Protein AF-A0A948EYJ1-F1 (afdb_monomer_lite)

Structure (mmCIF, N/CA/C/O backbone):
data_AF-A0A948EYJ1-F1
#
_entry.id   AF-A0A948EYJ1-F1
#
loop_
_atom_site.group_PDB
_atom_site.id
_atom_site.type_symbol
_atom_site.label_atom_id
_atom_site.label_alt_id
_atom_site.label_comp_id
_atom_site.label_asym_id
_atom_site.label_entity_id
_atom_site.label_seq_id
_atom_site.pdbx_PDB_ins_code
_atom_site.Cartn_x
_atom_site.Cartn_y
_atom_site.Cartn_z
_atom_site.occupancy
_atom_site.B_iso_or_equiv
_atom_site.auth_seq_id
_atom_site.auth_comp_id
_atom_site.auth_asym_id
_atom_site.auth_atom_id
_atom_site.pdbx_PDB_model_num
ATOM 1 N N . MET A 1 1 ? -27.198 3.392 10.155 1.00 33.97 1 MET A N 1
ATOM 2 C CA . MET A 1 1 ? -25.805 2.951 10.387 1.00 33.97 1 MET A CA 1
ATOM 3 C C . MET A 1 1 ? -24.944 3.604 9.315 1.00 33.97 1 MET A C 1
ATOM 5 O O . MET A 1 1 ? -25.063 3.226 8.159 1.00 33.97 1 MET A O 1
ATOM 9 N N . VAL A 1 2 ? -24.213 4.675 9.637 1.00 32.28 2 VAL A N 1
ATOM 10 C CA . VAL A 1 2 ? -23.503 5.491 8.632 1.00 32.28 2 VAL A CA 1
ATOM 11 C C . VAL A 1 2 ? -22.028 5.094 8.617 1.00 32.28 2 VAL A C 1
ATOM 13 O O . VAL A 1 2 ? -21.280 5.491 9.505 1.00 32.28 2 VAL A O 1
ATOM 16 N N . SER A 1 3 ? -21.633 4.315 7.609 1.00 40.72 3 SER A N 1
ATOM 17 C CA . SER A 1 3 ? -20.266 3.834 7.349 1.00 40.72 3 SER A CA 1
ATOM 18 C C . SER A 1 3 ? -19.217 4.946 7.492 1.00 40.72 3 SER A C 1
ATOM 20 O O . SER A 1 3 ? -19.208 5.904 6.716 1.00 40.72 3 SER A O 1
ATOM 22 N N . SER A 1 4 ? -18.335 4.863 8.488 1.00 43.44 4 SER A N 1
ATOM 23 C CA . SER A 1 4 ? -17.170 5.744 8.664 1.00 43.44 4 SER A CA 1
ATOM 24 C C . SER A 1 4 ? -16.144 5.466 7.568 1.00 43.44 4 SER A C 1
ATOM 26 O O . SER A 1 4 ? -15.456 4.454 7.611 1.00 43.44 4 SER A O 1
ATOM 28 N N . ARG A 1 5 ? -16.060 6.331 6.553 1.00 53.16 5 ARG A N 1
ATOM 29 C CA . ARG A 1 5 ? -14.945 6.314 5.602 1.00 53.16 5 ARG A CA 1
ATOM 30 C C . ARG A 1 5 ? -13.853 7.235 6.135 1.00 53.16 5 ARG A C 1
ATOM 32 O O . ARG A 1 5 ? -14.051 8.445 6.141 1.00 53.16 5 ARG A O 1
ATOM 39 N N . ALA A 1 6 ? -12.771 6.642 6.624 1.00 56.78 6 ALA A N 1
ATOM 40 C CA . ALA A 1 6 ? -11.502 7.324 6.836 1.00 56.78 6 ALA A CA 1
ATOM 41 C C . ALA A 1 6 ? -10.731 7.369 5.508 1.00 56.78 6 ALA A C 1
ATOM 43 O O . ALA A 1 6 ? -10.942 6.513 4.642 1.00 56.78 6 ALA A O 1
ATOM 44 N N . VAL A 1 7 ? -9.870 8.370 5.337 1.00 59.41 7 VAL A N 1
ATOM 45 C CA . VAL A 1 7 ? -9.013 8.520 4.151 1.00 59.41 7 VAL A CA 1
ATOM 46 C C . VAL A 1 7 ? -7.569 8.253 4.561 1.00 59.41 7 VAL A C 1
ATOM 48 O O . VAL A 1 7 ? -7.135 8.740 5.601 1.00 59.41 7 VAL A O 1
ATOM 51 N N . ALA A 1 8 ? -6.851 7.473 3.750 1.00 58.06 8 ALA A N 1
ATOM 52 C CA . ALA A 1 8 ? -5.458 7.098 3.968 1.00 58.06 8 ALA A CA 1
ATOM 53 C C . ALA A 1 8 ? -4.538 7.807 2.954 1.00 58.06 8 ALA A C 1
ATOM 55 O O . ALA A 1 8 ? -4.780 7.710 1.748 1.00 58.06 8 ALA A O 1
ATOM 56 N N . GLY A 1 9 ? -3.495 8.504 3.419 1.00 56.97 9 GLY A N 1
ATOM 57 C CA . GLY A 1 9 ? -2.470 9.145 2.576 1.00 56.97 9 GLY A CA 1
ATOM 58 C C . GLY A 1 9 ? -1.079 8.545 2.799 1.00 56.97 9 GLY A C 1
ATOM 59 O O . GLY A 1 9 ? -0.725 8.274 3.936 1.00 56.97 9 GLY A O 1
ATOM 60 N N . VAL A 1 10 ? -0.288 8.321 1.742 1.00 60.00 10 VAL A N 1
ATOM 61 C CA . VAL A 1 10 ? 1.056 7.711 1.851 1.00 60.00 10 VAL A CA 1
ATOM 62 C C . VAL A 1 10 ? 2.088 8.752 2.285 1.00 60.00 10 VAL A C 1
ATOM 64 O O . VAL A 1 10 ? 2.310 9.722 1.561 1.00 60.00 10 VAL A O 1
ATOM 67 N N . ASN A 1 11 ? 2.781 8.503 3.397 1.00 55.94 11 ASN A N 1
ATOM 68 C CA . ASN A 1 11 ? 3.932 9.297 3.830 1.00 55.94 11 ASN A CA 1
ATOM 69 C C . ASN A 1 11 ? 5.165 8.402 3.961 1.00 55.94 11 ASN A C 1
ATOM 71 O O . ASN A 1 11 ? 5.190 7.506 4.789 1.00 55.94 11 ASN A O 1
ATOM 75 N N . GLY A 1 12 ? 6.188 8.648 3.135 1.00 55.38 12 GLY A N 1
ATOM 76 C CA . GLY A 1 12 ? 7.467 7.930 3.168 1.00 55.38 12 GLY A CA 1
ATOM 77 C C . GLY A 1 12 ? 7.434 6.559 2.482 1.00 55.38 12 GLY A C 1
ATOM 78 O O . GLY A 1 12 ? 6.796 5.623 2.942 1.00 55.38 12 GLY A O 1
ATOM 79 N N . VAL A 1 13 ? 8.172 6.413 1.382 1.00 59.19 13 VAL A N 1
ATOM 80 C CA . VAL A 1 13 ? 8.314 5.130 0.653 1.00 59.19 13 VAL A CA 1
ATOM 81 C C . VAL A 1 13 ? 9.762 4.632 0.618 1.00 59.19 13 VAL A C 1
ATOM 83 O O . VAL A 1 13 ? 10.050 3.568 0.095 1.00 59.19 13 VAL A O 1
ATOM 86 N N . ARG A 1 14 ? 10.722 5.403 1.147 1.00 60.91 14 ARG A N 1
ATOM 87 C CA . ARG A 1 14 ? 12.152 5.160 0.878 1.00 60.91 14 ARG A CA 1
ATOM 88 C C . ARG A 1 14 ? 12.959 4.605 2.046 1.00 60.91 14 ARG A C 1
ATOM 90 O O . ARG A 1 14 ? 13.974 3.957 1.787 1.00 60.91 14 ARG A O 1
ATOM 97 N N . GLU A 1 15 ? 12.523 4.845 3.278 1.00 68.94 15 GLU A N 1
ATOM 98 C CA . GLU A 1 15 ? 13.162 4.364 4.506 1.00 68.94 15 GLU A CA 1
ATOM 99 C C . GLU A 1 15 ? 12.058 3.948 5.474 1.00 68.94 15 GLU A C 1
ATOM 101 O O . GLU A 1 15 ? 11.475 4.782 6.160 1.00 68.94 15 GLU A O 1
ATOM 106 N N . GLN A 1 16 ? 11.723 2.663 5.441 1.00 81.88 16 GLN A N 1
ATOM 107 C CA . GLN A 1 16 ? 10.738 2.045 6.318 1.00 81.88 16 GLN A CA 1
ATOM 108 C C . GLN A 1 16 ? 11.437 1.003 7.201 1.00 81.88 16 GLN A C 1
ATOM 110 O O . GLN A 1 16 ? 12.475 0.468 6.789 1.00 81.88 16 GLN A O 1
ATOM 115 N N . PRO A 1 17 ? 10.914 0.716 8.407 1.00 84.38 17 PRO A N 1
ATOM 116 C CA . PRO A 1 17 ? 11.363 -0.422 9.200 1.00 84.38 17 PRO A CA 1
ATOM 117 C C . PRO A 1 17 ? 11.296 -1.734 8.405 1.00 84.38 17 PRO A C 1
ATOM 119 O O . PRO A 1 17 ? 10.513 -1.871 7.463 1.00 84.38 17 PRO A O 1
ATOM 122 N N . GLU A 1 18 ? 12.105 -2.721 8.790 1.00 83.38 18 GLU A N 1
ATOM 123 C CA . GLU A 1 18 ? 12.082 -4.035 8.142 1.00 83.38 18 GLU A CA 1
ATOM 124 C C . GLU A 1 18 ? 10.675 -4.654 8.208 1.00 83.38 18 GLU A C 1
ATOM 126 O O . GLU A 1 18 ? 10.043 -4.681 9.263 1.00 83.38 18 GLU A O 1
ATOM 131 N N . GLY A 1 19 ? 10.177 -5.134 7.065 1.00 85.75 19 GLY A N 1
ATOM 132 C CA . GLY A 1 19 ? 8.838 -5.720 6.943 1.00 85.75 19 GLY A CA 1
ATOM 133 C C . GLY A 1 19 ? 7.695 -4.714 6.754 1.00 85.75 19 GLY A C 1
ATOM 134 O O . GLY A 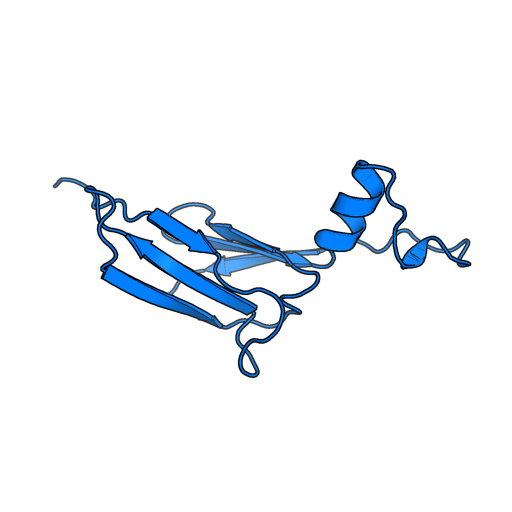1 19 ? 6.569 -5.140 6.496 1.00 85.75 19 GLY A O 1
ATOM 135 N N . VAL A 1 20 ? 7.962 -3.405 6.823 1.00 88.56 20 VAL A N 1
ATOM 136 C CA . VAL A 1 20 ? 6.978 -2.351 6.533 1.00 88.56 20 VAL A CA 1
ATOM 137 C C . VAL A 1 20 ? 7.126 -1.903 5.080 1.00 88.56 20 VAL A C 1
ATOM 139 O O . VAL A 1 20 ? 8.170 -1.395 4.675 1.00 88.56 20 VAL A O 1
ATOM 142 N N . LEU A 1 21 ? 6.062 -2.060 4.290 1.00 88.12 21 LEU A N 1
ATOM 143 C CA . LEU A 1 21 ? 6.051 -1.628 2.892 1.00 88.12 21 LEU A CA 1
ATOM 144 C C . LEU A 1 21 ? 5.868 -0.110 2.785 1.00 88.12 21 LEU A C 1
ATOM 146 O O . LEU A 1 21 ? 6.592 0.573 2.061 1.00 88.12 21 LEU A O 1
ATOM 150 N N . CYS A 1 22 ? 4.875 0.419 3.495 1.00 87.62 22 CYS A N 1
ATOM 151 C CA . CYS A 1 22 ? 4.567 1.840 3.529 1.00 87.62 22 CYS A CA 1
ATOM 152 C C . CYS A 1 22 ? 3.747 2.202 4.769 1.00 87.62 22 CYS A C 1
ATOM 154 O O . CYS A 1 22 ? 3.106 1.355 5.396 1.00 87.62 22 CYS A O 1
ATOM 156 N N . THR A 1 23 ? 3.755 3.491 5.092 1.00 88.62 23 THR A N 1
ATOM 157 C CA . THR A 1 23 ? 2.947 4.086 6.155 1.00 88.62 23 THR A CA 1
ATOM 158 C C . THR A 1 23 ? 1.853 4.965 5.574 1.00 88.62 23 THR A C 1
ATOM 160 O O . THR A 1 23 ? 2.073 5.707 4.609 1.00 88.62 23 THR A O 1
ATOM 163 N N . PHE A 1 24 ? 0.674 4.884 6.183 1.00 86.75 24 PHE A N 1
ATOM 164 C CA . PHE A 1 24 ? -0.489 5.677 5.828 1.00 86.75 24 PHE A CA 1
ATOM 165 C C . PHE A 1 24 ? -0.925 6.564 6.988 1.00 86.75 24 PHE A C 1
ATOM 167 O O . PHE A 1 24 ? -1.115 6.080 8.102 1.00 86.75 24 PHE A O 1
ATOM 174 N N . ASP A 1 25 ? -1.183 7.831 6.702 1.00 89.56 25 ASP A N 1
ATOM 175 C CA . ASP A 1 25 ? -1.878 8.725 7.620 1.00 89.56 25 ASP A CA 1
ATOM 176 C C . ASP A 1 25 ? -3.380 8.534 7.476 1.00 89.56 25 ASP A C 1
ATOM 178 O O . ASP A 1 25 ? -3.923 8.634 6.374 1.00 89.56 25 ASP A O 1
ATOM 182 N N . VAL A 1 26 ? -4.050 8.282 8.593 1.00 88.06 26 VAL A N 1
ATOM 183 C CA . VAL A 1 26 ? -5.495 8.123 8.691 1.00 88.06 26 VAL A CA 1
ATOM 184 C C . VAL A 1 26 ? -6.101 9.445 9.130 1.00 88.06 26 VAL A C 1
ATOM 186 O O . VAL A 1 26 ? -5.809 9.943 10.218 1.00 88.06 26 VAL A O 1
ATOM 189 N N . PHE A 1 27 ? -6.994 9.977 8.303 1.00 88.44 27 PHE A N 1
ATOM 190 C CA . PHE A 1 27 ? -7.763 11.180 8.597 1.00 88.44 27 PHE A CA 1
ATOM 191 C C . PHE A 1 27 ? -9.232 10.834 8.837 1.00 88.44 27 PHE A C 1
ATOM 193 O O . PHE A 1 27 ? -9.777 9.905 8.225 1.00 88.44 27 PHE A O 1
ATOM 200 N N . ASP A 1 28 ? -9.882 11.586 9.720 1.00 89.62 28 ASP A N 1
ATOM 201 C CA . ASP A 1 28 ? -11.327 11.521 9.890 1.00 89.62 28 ASP A CA 1
ATOM 202 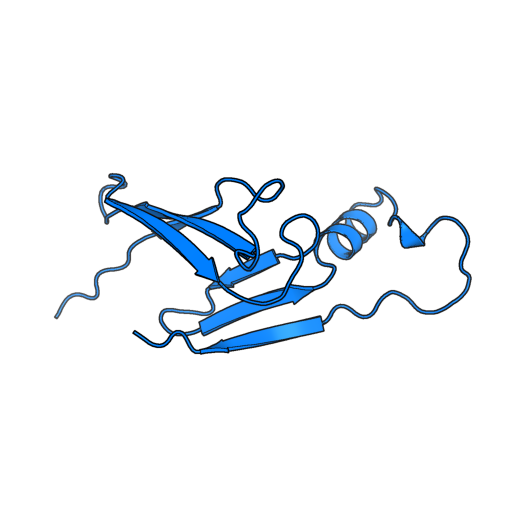C C . ASP A 1 28 ? -12.069 12.200 8.722 1.00 89.62 28 ASP A C 1
ATOM 204 O O . ASP A 1 28 ? -11.484 12.616 7.718 1.00 89.62 28 ASP A O 1
ATOM 208 N N . ARG A 1 29 ? -13.399 12.282 8.829 1.00 89.12 29 ARG A N 1
ATOM 209 C CA . ARG A 1 29 ? -14.250 12.846 7.769 1.00 89.12 29 ARG A CA 1
ATOM 210 C C . ARG A 1 29 ? -14.070 14.350 7.575 1.00 89.12 29 ARG A C 1
ATOM 212 O O . ARG A 1 29 ? -14.394 14.838 6.495 1.00 89.12 29 ARG A O 1
ATOM 219 N N . ASP A 1 30 ? -13.577 15.049 8.590 1.00 92.19 30 ASP A N 1
ATOM 220 C CA . ASP A 1 30 ? -13.314 16.484 8.546 1.00 92.19 30 ASP A CA 1
ATOM 221 C C . ASP A 1 30 ? -11.877 16.767 8.070 1.00 92.19 30 ASP A C 1
ATOM 223 O O . ASP A 1 30 ? -11.459 17.921 7.972 1.00 92.19 30 ASP A O 1
ATOM 227 N N . GLY A 1 31 ? -11.125 15.713 7.723 1.00 89.38 31 GLY A N 1
ATOM 228 C CA . GLY A 1 31 ? -9.740 15.795 7.277 1.00 89.38 31 GLY A CA 1
ATOM 229 C C . GLY A 1 31 ? -8.755 15.988 8.429 1.00 89.38 31 GLY A C 1
ATOM 230 O O . GLY A 1 31 ? -7.609 16.366 8.188 1.00 89.38 31 GLY A O 1
ATOM 231 N N . VAL A 1 32 ? -9.176 15.749 9.674 1.00 93.56 32 VAL A N 1
ATOM 232 C CA . VAL A 1 32 ? -8.301 15.843 10.842 1.00 93.56 32 VAL A CA 1
ATOM 233 C C . VAL A 1 32 ? -7.510 14.548 10.971 1.00 93.56 32 VAL A C 1
ATOM 235 O O . VAL A 1 32 ? -8.065 13.454 10.889 1.00 93.56 32 VAL A O 1
ATOM 238 N N . PHE A 1 33 ? -6.196 14.667 11.164 1.00 91.88 33 PHE A N 1
ATOM 239 C CA . PHE A 1 33 ? -5.325 13.518 11.399 1.00 91.88 33 PHE A CA 1
ATOM 240 C C . PHE A 1 33 ? -5.738 12.782 12.677 1.00 91.88 33 PHE A C 1
ATOM 242 O O . PHE A 1 33 ? -5.888 13.394 13.735 1.00 91.88 33 PHE A O 1
ATOM 249 N N . VAL A 1 34 ? -5.883 11.463 12.577 1.00 94.56 34 VAL A N 1
ATOM 250 C CA . VAL A 1 34 ? -6.251 10.581 13.689 1.00 94.56 34 VAL A CA 1
ATOM 251 C C . VAL A 1 34 ? -5.040 9.781 14.150 1.00 94.56 34 VAL A C 1
ATOM 253 O O . VAL A 1 34 ? -4.719 9.775 15.335 1.00 94.56 34 VAL A O 1
ATOM 256 N N . GLN A 1 35 ? -4.382 9.086 13.222 1.00 92.44 35 GLN A N 1
ATOM 257 C CA . GLN A 1 35 ? -3.243 8.213 13.508 1.00 92.44 35 GLN A CA 1
ATOM 258 C C . GLN A 1 35 ? -2.463 7.885 12.234 1.00 92.44 35 GLN A C 1
ATOM 260 O O . GLN A 1 35 ? -2.966 8.075 11.131 1.00 92.44 35 GLN A O 1
ATOM 265 N N . GLN A 1 36 ? -1.271 7.318 12.396 1.00 90.25 36 GLN A N 1
ATOM 266 C CA . GLN A 1 36 ? -0.512 6.693 11.317 1.00 90.25 36 GLN A CA 1
ATOM 267 C C . GLN A 1 36 ? -0.595 5.170 11.469 1.00 90.25 36 GLN A C 1
ATOM 269 O O . GLN A 1 36 ? -0.529 4.658 12.587 1.00 90.25 36 GLN A O 1
ATOM 274 N N . VAL A 1 37 ? -0.737 4.450 10.360 1.00 87.94 37 VAL A N 1
ATOM 275 C CA . VAL A 1 37 ? -0.763 2.982 10.318 1.00 87.94 37 VAL A CA 1
ATOM 276 C C . VAL A 1 37 ? 0.290 2.449 9.353 1.00 87.94 37 VAL A C 1
ATOM 278 O O . VAL A 1 37 ? 0.656 3.112 8.383 1.00 87.94 37 VAL A O 1
ATOM 281 N N . GLU A 1 38 ? 0.773 1.241 9.617 1.00 89.06 38 GLU A N 1
ATOM 282 C CA . GLU A 1 38 ? 1.778 0.555 8.806 1.00 89.06 38 GLU A CA 1
ATOM 283 C C . GLU A 1 38 ? 1.130 -0.559 7.988 1.00 89.06 38 GLU A C 1
ATOM 285 O O . GLU A 1 38 ? 0.345 -1.350 8.513 1.00 89.06 38 GLU A O 1
ATOM 290 N N . LEU A 1 39 ? 1.499 -0.662 6.712 1.00 87.31 39 LEU A N 1
ATOM 291 C CA . LEU A 1 39 ? 1.217 -1.848 5.916 1.00 87.31 39 LEU A CA 1
ATOM 292 C C . LEU A 1 39 ? 2.410 -2.798 6.003 1.00 87.31 39 LEU A C 1
ATOM 294 O O . LEU A 1 39 ? 3.445 -2.578 5.371 1.00 87.31 39 LEU A O 1
ATOM 298 N N . GLN A 1 40 ? 2.249 -3.857 6.791 1.00 89.06 40 GLN A N 1
ATOM 299 C CA . GLN A 1 40 ? 3.267 -4.885 6.974 1.00 89.06 40 GLN A CA 1
ATOM 300 C C . GLN A 1 40 ? 3.048 -6.025 5.981 1.00 89.06 40 GLN A C 1
ATOM 302 O O . GLN A 1 40 ? 2.125 -6.827 6.122 1.00 89.06 40 GLN A O 1
ATOM 307 N N . CYS A 1 41 ? 3.888 -6.091 4.952 1.00 85.62 41 CYS A N 1
ATOM 308 C CA . CYS A 1 41 ? 3.875 -7.173 3.975 1.00 85.62 41 CYS A CA 1
ATOM 309 C C . CYS A 1 41 ? 5.207 -7.238 3.210 1.00 85.62 41 CYS A C 1
ATOM 311 O O . CYS A 1 41 ? 5.905 -6.226 3.114 1.00 85.62 41 CYS A O 1
ATOM 313 N N . PRO A 1 42 ? 5.554 -8.388 2.605 1.00 87.50 42 PRO A N 1
ATOM 314 C CA . PRO A 1 42 ? 6.752 -8.494 1.778 1.00 87.50 42 PRO A CA 1
ATOM 315 C C . PRO A 1 42 ? 6.709 -7.562 0.555 1.00 87.50 42 PRO A C 1
ATOM 317 O O . PRO A 1 42 ? 5.771 -7.639 -0.245 1.00 87.50 42 PRO A O 1
ATOM 320 N N . GLY A 1 43 ? 7.758 -6.762 0.366 1.00 85.38 43 GLY A N 1
ATOM 321 C CA . GLY A 1 43 ? 7.963 -5.907 -0.807 1.00 85.38 43 GLY A CA 1
ATOM 322 C C . GLY A 1 43 ? 9.060 -4.864 -0.581 1.00 85.38 43 GLY A C 1
ATOM 323 O O . GLY A 1 43 ? 9.658 -4.811 0.494 1.00 85.38 43 GLY A O 1
ATOM 324 N N . ASP A 1 44 ? 9.317 -4.041 -1.595 1.00 85.19 44 ASP A N 1
ATOM 325 C CA . ASP A 1 44 ? 10.232 -2.898 -1.532 1.00 85.19 44 ASP A CA 1
ATOM 326 C C . ASP A 1 44 ? 9.445 -1.595 -1.702 1.00 85.19 44 ASP A C 1
ATOM 328 O O . ASP A 1 44 ? 9.008 -1.258 -2.803 1.00 85.19 44 ASP A O 1
ATOM 332 N N . GLY A 1 45 ? 9.303 -0.819 -0.623 1.00 84.19 45 GLY A N 1
ATOM 333 C CA . GLY A 1 45 ? 8.575 0.454 -0.644 1.00 84.19 45 GLY A CA 1
ATOM 334 C C . GLY A 1 45 ? 9.105 1.461 -1.673 1.00 84.19 45 GLY A C 1
ATOM 335 O O . GLY A 1 45 ? 8.384 2.368 -2.082 1.00 84.19 45 GLY A O 1
ATOM 336 N N . ARG A 1 46 ? 10.348 1.318 -2.152 1.00 82.50 46 ARG A N 1
ATOM 337 C CA . ARG A 1 46 ? 10.925 2.216 -3.165 1.00 82.50 46 ARG A CA 1
ATOM 338 C C . ARG A 1 46 ? 10.382 1.959 -4.563 1.00 82.50 46 ARG A C 1
ATOM 340 O O . ARG A 1 46 ? 10.418 2.882 -5.386 1.00 82.50 46 ARG A O 1
ATOM 347 N N . TYR A 1 47 ? 9.956 0.731 -4.845 1.00 84.50 47 TYR A N 1
ATOM 348 C CA . TYR A 1 47 ? 9.647 0.265 -6.199 1.00 84.50 47 TYR A CA 1
ATOM 349 C C . TYR A 1 47 ? 8.255 -0.328 -6.340 1.00 84.50 47 TYR A C 1
ATOM 351 O O . TYR A 1 47 ? 7.698 -0.303 -7.439 1.00 84.50 47 TYR A O 1
ATOM 359 N N . ASP A 1 48 ? 7.682 -0.793 -5.243 1.00 88.50 48 ASP A N 1
ATOM 360 C CA . ASP A 1 48 ? 6.346 -1.348 -5.194 1.00 88.50 48 ASP A CA 1
ATOM 361 C C . ASP A 1 48 ? 5.342 -0.266 -4.790 1.00 88.50 48 ASP A C 1
ATOM 363 O O . ASP A 1 48 ? 5.684 0.763 -4.202 1.00 88.50 4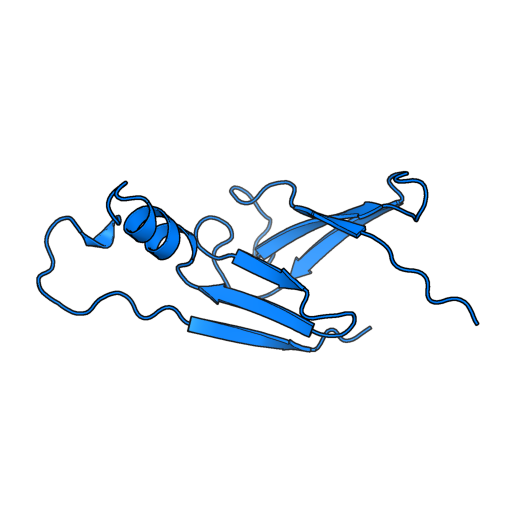8 ASP A O 1
ATOM 367 N N . ALA A 1 49 ? 4.074 -0.490 -5.116 1.00 89.00 49 ALA A N 1
ATOM 368 C CA . ALA A 1 49 ? 2.990 0.401 -4.725 1.00 89.00 49 ALA A CA 1
ATOM 369 C C . ALA A 1 49 ? 1.861 -0.376 -4.058 1.00 89.00 49 ALA A C 1
ATOM 371 O O . ALA A 1 49 ? 1.504 -1.468 -4.498 1.00 89.00 49 ALA A O 1
ATOM 372 N N . ALA A 1 50 ? 1.280 0.220 -3.020 1.00 90.06 50 ALA A N 1
ATOM 373 C CA . ALA A 1 50 ? 0.121 -0.312 -2.324 1.00 90.06 50 ALA A CA 1
ATOM 374 C C . ALA A 1 50 ? -1.132 0.509 -2.649 1.00 90.06 50 ALA A C 1
ATOM 376 O O . ALA A 1 50 ? -1.107 1.741 -2.620 1.00 90.06 50 ALA A O 1
ATOM 377 N N . PHE A 1 51 ? -2.240 -0.178 -2.907 1.00 89.88 51 PHE A N 1
ATOM 378 C CA . PHE A 1 51 ? -3.547 0.415 -3.167 1.00 89.88 51 PHE A CA 1
ATOM 379 C C . PHE A 1 51 ? -4.612 -0.262 -2.310 1.00 89.88 51 PHE A C 1
ATOM 381 O O . PHE A 1 51 ? -4.593 -1.478 -2.136 1.00 89.88 51 PHE A O 1
ATOM 388 N N . PHE A 1 52 ? -5.590 0.500 -1.828 1.00 89.38 52 PHE A N 1
ATOM 389 C CA . PHE A 1 52 ? -6.746 -0.072 -1.141 1.00 89.38 52 PHE A CA 1
ATOM 390 C C . PHE A 1 52 ? -7.855 -0.407 -2.140 1.00 89.38 52 PHE A C 1
ATOM 392 O O . PHE A 1 52 ? -8.367 0.463 -2.845 1.00 89.38 52 PHE A O 1
ATOM 399 N N . GLY A 1 53 ? -8.235 -1.682 -2.184 1.00 88.19 53 GLY A N 1
ATOM 400 C CA . GLY A 1 53 ? -9.292 -2.228 -3.035 1.00 88.19 53 GLY A CA 1
ATOM 401 C C . GLY A 1 53 ? -10.648 -2.267 -2.332 1.00 88.19 53 GLY A C 1
ATOM 402 O O . GLY A 1 53 ? -11.338 -3.276 -2.405 1.00 88.19 53 GLY A O 1
ATOM 403 N N . GLY A 1 54 ? -11.012 -1.206 -1.611 1.00 86.75 54 GLY A N 1
ATOM 404 C CA . GLY A 1 54 ? -12.151 -1.206 -0.691 1.00 86.75 54 GLY A CA 1
ATOM 405 C C . GLY A 1 54 ? -11.703 -1.170 0.768 1.00 86.75 54 GLY A C 1
ATOM 406 O O . GLY A 1 54 ? -10.632 -0.654 1.073 1.00 86.75 54 GLY A O 1
ATOM 407 N N . ALA A 1 55 ? -12.553 -1.664 1.671 1.00 84.62 55 ALA A N 1
ATOM 408 C CA . ALA A 1 55 ? -12.296 -1.625 3.114 1.00 84.62 55 ALA A CA 1
ATOM 409 C C . ALA A 1 55 ? -11.547 -2.865 3.636 1.00 84.62 55 ALA A C 1
ATOM 411 O O . ALA A 1 55 ? -11.053 -2.847 4.756 1.00 84.62 55 ALA A O 1
ATOM 412 N N . ASP A 1 56 ? -11.483 -3.932 2.843 1.00 89.94 56 ASP A N 1
ATOM 413 C CA . ASP A 1 56 ? -11.077 -5.279 3.255 1.00 89.94 56 ASP A CA 1
ATOM 414 C C . ASP A 1 56 ? -9.936 -5.859 2.405 1.00 89.94 56 ASP A C 1
ATOM 416 O O . ASP A 1 56 ? -9.535 -7.011 2.600 1.00 89.94 56 ASP A O 1
ATOM 420 N N . ARG A 1 57 ? -9.419 -5.086 1.439 1.00 91.06 57 ARG A N 1
ATOM 421 C CA . ARG A 1 57 ? -8.396 -5.534 0.487 1.00 91.06 57 ARG A CA 1
ATOM 422 C C . ARG A 1 57 ? -7.279 -4.514 0.322 1.00 91.06 57 ARG A C 1
ATOM 424 O O . ARG A 1 57 ? -7.538 -3.329 0.096 1.00 91.06 57 ARG A O 1
ATOM 431 N N . ALA A 1 58 ? -6.046 -5.007 0.334 1.00 90.81 58 ALA A N 1
ATOM 432 C CA . ALA A 1 58 ? -4.856 -4.267 -0.065 1.00 90.81 58 ALA A CA 1
ATOM 433 C C . ALA A 1 58 ? -4.221 -4.942 -1.288 1.00 90.81 58 ALA A C 1
ATOM 435 O O . ALA A 1 58 ? -4.025 -6.154 -1.315 1.00 90.81 58 ALA A O 1
ATOM 436 N N . LEU A 1 59 ? -3.913 -4.154 -2.311 1.00 93.31 59 LEU A N 1
ATOM 437 C CA . LEU A 1 59 ? -3.248 -4.586 -3.533 1.00 93.31 59 LEU A CA 1
ATOM 438 C C . LEU A 1 59 ? -1.812 -4.082 -3.497 1.00 93.31 59 LEU A C 1
ATOM 440 O O . LEU A 1 59 ? -1.602 -2.874 -3.424 1.00 93.31 59 LEU A O 1
ATOM 444 N N . VAL A 1 60 ? -0.841 -4.985 -3.579 1.00 92.50 60 VAL A N 1
ATOM 445 C CA . VAL A 1 60 ? 0.575 -4.643 -3.727 1.00 92.50 60 VAL A CA 1
ATOM 446 C C . VAL A 1 60 ? 0.997 -4.962 -5.149 1.00 92.50 60 VAL A C 1
ATOM 448 O O . VAL A 1 60 ? 0.920 -6.107 -5.589 1.00 92.50 60 VAL A O 1
ATOM 451 N N . VAL A 1 61 ? 1.423 -3.934 -5.872 1.00 92.25 61 VAL A N 1
ATOM 452 C CA . VAL A 1 61 ? 1.917 -4.038 -7.242 1.00 92.25 61 VAL A CA 1
ATOM 453 C C . VAL A 1 61 ? 3.435 -3.978 -7.204 1.00 92.25 61 VAL A C 1
ATOM 455 O O . VAL A 1 61 ? 4.000 -2.926 -6.895 1.00 92.25 61 VAL A O 1
ATOM 458 N N . ARG A 1 62 ? 4.090 -5.099 -7.508 1.00 90.25 62 ARG A N 1
ATOM 459 C CA . ARG A 1 62 ? 5.550 -5.190 -7.504 1.00 90.25 62 ARG A CA 1
ATOM 460 C C . ARG A 1 62 ? 6.156 -4.648 -8.788 1.00 90.25 62 ARG A C 1
ATOM 462 O O . ARG A 1 62 ? 5.636 -4.905 -9.874 1.00 90.25 62 ARG A O 1
ATOM 469 N N . GLY A 1 63 ? 7.246 -3.892 -8.662 1.00 87.25 63 GLY A N 1
ATOM 470 C CA . GLY A 1 63 ? 7.910 -3.238 -9.799 1.00 87.25 63 GLY A CA 1
ATOM 471 C C . GLY A 1 63 ? 7.121 -2.064 -10.399 1.00 87.25 63 GLY A C 1
ATOM 472 O O . GLY A 1 63 ? 7.381 -1.639 -11.528 1.00 87.25 63 GLY A O 1
ATOM 473 N N . PHE A 1 64 ? 6.157 -1.517 -9.651 1.00 87.94 64 PHE A N 1
ATOM 474 C CA . PHE A 1 64 ? 5.298 -0.419 -10.091 1.00 87.94 64 PHE A CA 1
ATOM 475 C C . PHE A 1 64 ? 6.090 0.812 -10.553 1.00 87.94 64 PHE A C 1
ATOM 477 O O . PHE A 1 64 ? 5.770 1.396 -11.587 1.00 87.94 64 PHE A O 1
ATOM 484 N N . ALA A 1 65 ? 7.134 1.209 -9.821 1.00 84.06 65 ALA A N 1
ATOM 485 C CA . ALA A 1 65 ? 7.904 2.410 -10.135 1.00 84.06 65 ALA A CA 1
ATOM 486 C C . ALA A 1 65 ? 8.604 2.328 -11.502 1.00 84.06 65 ALA A C 1
ATOM 488 O O . ALA A 1 65 ? 8.620 3.314 -12.241 1.00 84.06 65 ALA A O 1
ATOM 489 N N . ASP A 1 66 ? 9.150 1.162 -11.857 1.00 81.62 66 ASP A N 1
ATOM 490 C CA . ASP A 1 66 ? 9.838 0.957 -13.135 1.00 81.62 66 ASP A CA 1
ATOM 491 C C . ASP A 1 66 ? 8.838 0.883 -14.300 1.00 81.62 66 ASP A C 1
ATOM 493 O O . ASP A 1 66 ? 9.065 1.481 -15.359 1.00 81.62 66 ASP A O 1
ATOM 497 N N . ALA A 1 67 ? 7.690 0.227 -14.095 1.00 81.38 67 ALA A N 1
ATOM 498 C CA . ALA A 1 67 ? 6.596 0.213 -15.065 1.00 81.38 67 ALA A CA 1
ATOM 499 C C . ALA A 1 67 ? 6.059 1.632 -15.320 1.00 81.38 67 ALA A C 1
ATOM 501 O O . ALA A 1 67 ? 5.920 2.064 -16.468 1.00 81.38 67 ALA A O 1
ATOM 502 N N . PHE A 1 68 ? 5.844 2.399 -14.250 1.00 82.50 68 PHE A N 1
ATOM 503 C CA . PHE A 1 68 ? 5.381 3.780 -14.324 1.00 82.50 68 PHE A CA 1
ATOM 504 C C . PHE A 1 68 ? 6.404 4.695 -15.019 1.00 82.50 68 PHE A C 1
ATOM 506 O O . PHE A 1 68 ? 6.042 5.496 -15.882 1.00 82.50 68 PHE A O 1
ATOM 513 N N . ALA A 1 69 ? 7.698 4.552 -14.712 1.00 80.81 69 ALA A N 1
ATOM 514 C CA . ALA A 1 69 ? 8.763 5.301 -15.382 1.00 80.81 69 ALA A CA 1
ATOM 515 C C . ALA A 1 69 ? 8.848 4.981 -16.885 1.00 80.81 69 ALA A C 1
ATOM 517 O O . ALA A 1 69 ? 9.020 5.896 -17.697 1.00 80.81 69 ALA A O 1
ATOM 518 N N . THR A 1 70 ? 8.667 3.709 -17.260 1.00 79.94 70 THR A N 1
ATOM 519 C CA . THR A 1 70 ? 8.617 3.263 -18.663 1.00 79.94 70 THR A CA 1
ATOM 520 C C . THR A 1 70 ? 7.452 3.903 -19.404 1.00 79.94 70 THR A C 1
ATOM 522 O O . THR A 1 70 ? 7.648 4.478 -20.474 1.00 79.94 70 THR A O 1
ATOM 525 N N . GLN 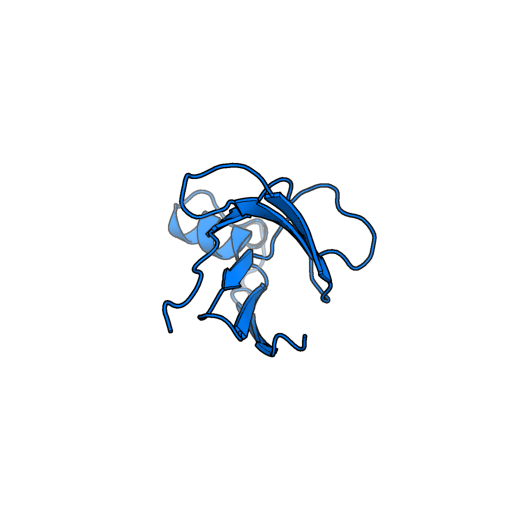A 1 71 ? 6.252 3.876 -18.816 1.00 79.19 71 GLN A N 1
ATOM 526 C CA . GLN A 1 71 ? 5.054 4.470 -19.411 1.00 79.19 71 GLN A CA 1
ATOM 527 C C . GLN A 1 71 ? 5.212 5.980 -19.662 1.00 79.19 71 GLN A C 1
ATOM 529 O O . GLN A 1 71 ? 4.722 6.492 -20.666 1.00 79.19 71 GLN A O 1
ATOM 534 N N . TRP A 1 72 ? 5.927 6.692 -18.787 1.00 79.75 72 TRP A N 1
ATOM 535 C CA . TRP A 1 72 ? 6.205 8.126 -18.934 1.00 79.75 72 TRP A CA 1
ATOM 536 C C . TRP A 1 72 ? 7.481 8.451 -19.727 1.00 79.75 72 TRP A C 1
ATOM 538 O O . TRP A 1 72 ? 7.922 9.602 -19.735 1.00 79.75 72 TRP A O 1
ATOM 548 N N . GLY A 1 73 ? 8.091 7.464 -20.393 1.00 70.50 73 GLY A N 1
ATOM 549 C CA . GLY A 1 73 ? 9.266 7.666 -21.245 1.00 70.50 73 GLY A CA 1
ATOM 550 C C . GLY A 1 73 ? 10.531 8.082 -20.487 1.00 70.50 73 GLY A C 1
ATOM 551 O O . GLY A 1 73 ? 11.461 8.609 -21.092 1.00 70.50 73 GLY A O 1
ATOM 552 N N . ARG A 1 74 ? 10.587 7.865 -19.165 1.00 67.38 74 ARG A N 1
ATOM 553 C CA . ARG A 1 74 ? 11.751 8.194 -18.319 1.00 67.38 74 ARG A CA 1
ATOM 554 C C . ARG A 1 74 ? 12.803 7.082 -18.261 1.00 67.38 74 ARG A C 1
ATOM 556 O O . ARG A 1 74 ? 13.802 7.242 -17.566 1.00 67.38 74 ARG A O 1
ATOM 563 N N . GLY A 1 75 ? 12.595 6.011 -19.028 1.00 59.34 75 GLY A N 1
ATOM 564 C CA . GLY A 1 75 ? 13.427 4.810 -19.029 1.00 59.34 75 GLY A CA 1
ATOM 565 C C . GLY A 1 75 ? 13.197 3.964 -17.776 1.00 59.34 75 GLY A C 1
ATOM 566 O O . GLY A 1 75 ? 13.033 4.487 -16.676 1.00 59.34 75 GLY A O 1
ATOM 567 N N . SER A 1 76 ? 13.172 2.644 -17.944 1.00 62.22 76 SER A N 1
ATOM 568 C CA . SER A 1 76 ? 13.280 1.710 -16.821 1.00 62.22 76 SER A CA 1
ATOM 569 C C . SER A 1 76 ? 14.750 1.533 -16.451 1.00 62.22 76 SER A C 1
ATOM 571 O O . SER A 1 76 ? 15.621 1.615 -17.320 1.00 62.22 76 SER A O 1
ATOM 573 N N . ARG A 1 77 ? 15.052 1.219 -15.184 1.00 60.19 77 ARG A N 1
ATOM 574 C CA . ARG A 1 77 ? 16.404 0.760 -14.807 1.00 60.19 77 ARG A CA 1
ATOM 575 C C . ARG A 1 77 ? 16.809 -0.522 -15.538 1.00 60.19 77 ARG A C 1
ATOM 577 O O . ARG A 1 77 ? 17.996 -0.758 -15.717 1.00 60.19 77 ARG A O 1
ATOM 584 N N . LEU A 1 78 ? 15.831 -1.303 -15.993 1.00 52.84 78 LEU A N 1
ATOM 585 C CA . LEU A 1 78 ? 16.020 -2.512 -16.795 1.00 52.84 78 LEU A CA 1
ATOM 586 C C . LEU A 1 78 ? 16.276 -2.206 -18.281 1.00 52.84 78 LEU A C 1
ATOM 588 O O . LEU A 1 78 ? 16.665 -3.094 -19.024 1.00 52.84 78 LEU A O 1
ATOM 592 N N . SER A 1 79 ? 16.094 -0.959 -18.739 1.00 49.97 79 SER A N 1
ATOM 593 C CA . SER A 1 79 ? 16.319 -0.589 -20.148 1.00 49.97 79 SER A CA 1
ATOM 594 C C . SER A 1 79 ? 17.789 -0.354 -20.511 1.00 49.97 79 SER A C 1
ATOM 596 O O . SER A 1 79 ? 18.083 -0.049 -21.664 1.00 49.97 79 SER A O 1
ATOM 598 N N . ALA A 1 80 ? 18.724 -0.476 -19.566 1.00 45.50 80 ALA A N 1
ATOM 599 C CA . ALA A 1 80 ? 20.151 -0.334 -19.833 1.00 45.50 80 ALA A CA 1
ATOM 600 C C . ALA A 1 80 ? 20.832 -1.710 -19.954 1.00 45.50 80 ALA A C 1
ATOM 602 O O . ALA A 1 80 ? 21.662 -2.063 -19.122 1.00 45.50 80 ALA A O 1
ATOM 603 N N . GLY A 1 81 ? 20.498 -2.462 -21.009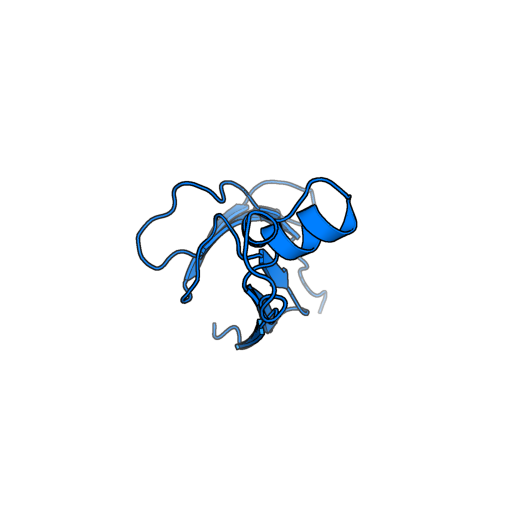 1.00 45.72 81 GLY A N 1
ATOM 604 C CA . GLY A 1 81 ? 21.370 -3.531 -21.513 1.00 45.72 81 GLY A CA 1
ATOM 605 C C . GLY A 1 81 ? 20.880 -4.978 -21.433 1.00 45.72 81 GLY A C 1
ATOM 606 O O . GLY A 1 81 ? 21.735 -5.857 -21.458 1.00 45.72 81 GLY A O 1
ATOM 607 N N . ASP A 1 82 ? 19.573 -5.246 -21.375 1.00 45.56 82 ASP A N 1
ATOM 608 C CA . ASP A 1 82 ? 19.060 -6.617 -21.491 1.00 45.56 82 ASP A CA 1
ATOM 609 C C . ASP A 1 82 ? 17.955 -6.704 -22.557 1.00 45.56 82 ASP A C 1
ATOM 611 O O . ASP A 1 82 ? 16.862 -6.162 -22.394 1.00 45.56 82 ASP A O 1
ATOM 615 N N . ASP A 1 83 ? 18.251 -7.380 -23.671 1.00 51.78 83 ASP A N 1
ATOM 616 C CA . ASP A 1 83 ? 17.286 -7.763 -24.713 1.00 51.78 83 ASP A CA 1
ATOM 617 C C . ASP A 1 83 ? 16.477 -9.008 -24.268 1.00 51.78 83 ASP A C 1
ATOM 619 O O . ASP A 1 83 ? 16.249 -9.938 -25.046 1.00 51.78 83 ASP A O 1
ATOM 623 N N . GLY A 1 84 ? 16.059 -9.063 -23.000 1.00 47.69 84 GLY A N 1
ATOM 624 C CA . GLY A 1 84 ? 15.434 -10.230 -22.381 1.00 47.69 84 GLY A CA 1
ATOM 625 C C . GLY A 1 84 ? 14.338 -9.828 -21.399 1.00 47.69 84 GLY A C 1
ATOM 626 O O . GLY A 1 84 ? 14.611 -9.151 -20.423 1.00 47.69 84 GLY A O 1
ATOM 627 N N . GLU A 1 85 ? 13.099 -10.231 -21.699 1.00 49.03 85 GLU A N 1
ATOM 628 C CA . GLU A 1 85 ? 11.891 -10.174 -20.854 1.00 49.03 85 GLU A CA 1
ATOM 629 C C . GLU A 1 85 ? 11.637 -8.878 -20.056 1.00 49.03 85 GLU A C 1
ATOM 631 O O . GLU A 1 85 ? 12.236 -8.596 -19.022 1.00 49.03 85 GLU A O 1
ATOM 636 N N . ALA A 1 86 ? 10.616 -8.119 -20.477 1.00 56.50 86 ALA A N 1
ATOM 637 C CA . ALA A 1 86 ? 10.042 -7.063 -19.647 1.00 56.50 86 ALA A CA 1
ATOM 638 C C . ALA A 1 86 ? 9.743 -7.617 -18.244 1.00 56.50 86 ALA A C 1
ATOM 640 O O . ALA A 1 86 ? 9.010 -8.601 -18.130 1.00 56.50 86 ALA A O 1
ATOM 641 N N . ALA A 1 87 ? 10.298 -6.995 -17.195 1.00 58.88 87 ALA A N 1
ATOM 642 C CA . ALA A 1 87 ? 10.036 -7.422 -15.825 1.00 58.88 87 ALA A CA 1
ATOM 643 C C . ALA A 1 87 ? 8.528 -7.511 -15.597 1.00 58.88 87 ALA A C 1
ATOM 645 O O . ALA A 1 87 ? 7.793 -6.528 -15.734 1.00 58.88 87 ALA A O 1
ATOM 646 N N . VAL A 1 88 ? 8.075 -8.728 -15.311 1.00 70.38 88 VAL A N 1
ATOM 647 C CA . VAL A 1 88 ? 6.664 -9.030 -15.130 1.00 70.38 88 VAL A CA 1
ATOM 648 C C . VAL A 1 88 ? 6.198 -8.310 -13.873 1.00 70.38 88 VAL A C 1
ATOM 650 O O . VAL A 1 88 ? 6.64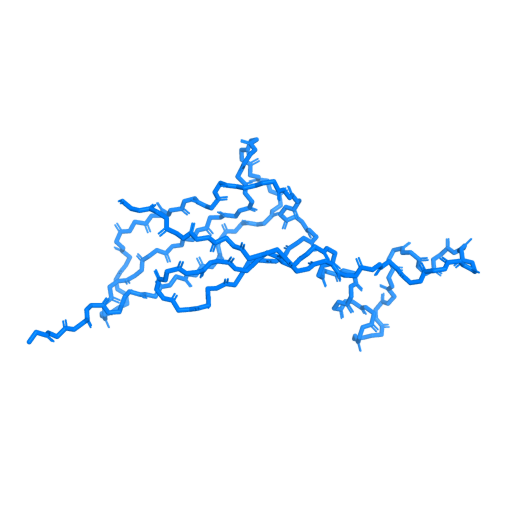7 -8.605 -12.768 1.00 70.38 88 VAL A O 1
ATOM 653 N N . MET A 1 89 ? 5.294 -7.350 -14.052 1.00 82.56 89 MET A N 1
ATOM 654 C CA . MET A 1 89 ? 4.596 -6.719 -12.942 1.00 82.56 89 MET A CA 1
ATOM 655 C C . MET A 1 89 ? 3.725 -7.773 -12.251 1.00 82.56 89 MET A C 1
ATOM 657 O O . MET A 1 89 ? 2.873 -8.397 -12.886 1.00 82.56 89 MET A O 1
ATOM 661 N N . GLU A 1 90 ? 3.929 -7.961 -10.951 1.00 89.69 90 GLU A N 1
ATOM 662 C CA . GLU A 1 90 ? 3.136 -8.875 -10.130 1.00 89.69 90 GLU A CA 1
ATOM 663 C C . GLU A 1 90 ? 2.112 -8.073 -9.324 1.00 89.69 90 GLU A C 1
ATOM 665 O O . GLU A 1 90 ? 2.443 -7.044 -8.734 1.00 89.69 90 GLU A O 1
ATOM 670 N N . VAL A 1 91 ? 0.866 -8.548 -9.275 1.00 92.12 91 VAL A N 1
ATOM 671 C CA . VAL A 1 91 ? -0.175 -7.980 -8.412 1.00 92.12 91 VAL A CA 1
ATOM 672 C C . VAL A 1 91 ? -0.528 -9.002 -7.343 1.00 92.12 91 VAL A C 1
ATOM 674 O O . VAL A 1 91 ? -1.075 -10.061 -7.647 1.00 92.12 91 VAL A O 1
ATOM 677 N N . VAL A 1 92 ? -0.246 -8.663 -6.089 1.00 93.38 92 VAL A N 1
ATOM 678 C CA . VAL A 1 92 ? -0.573 -9.482 -4.920 1.00 93.38 92 VAL A CA 1
ATOM 679 C C . VAL A 1 92 ? -1.758 -8.854 -4.195 1.00 93.38 92 VAL A C 1
ATOM 681 O O . VAL A 1 92 ? -1.731 -7.673 -3.853 1.00 93.38 92 VAL A O 1
ATOM 684 N N . CYS A 1 93 ? -2.810 -9.637 -3.964 1.00 93.44 93 CYS A N 1
ATOM 685 C CA . CYS A 1 93 ? -3.990 -9.204 -3.221 1.00 93.44 93 CYS A CA 1
ATOM 686 C C . CYS A 1 93 ? -3.957 -9.798 -1.813 1.00 93.44 93 CYS A C 1
ATOM 688 O O . CYS A 1 93 ? -3.918 -11.018 -1.656 1.00 93.44 93 CYS A O 1
ATOM 690 N N . TYR A 1 94 ? -3.998 -8.930 -0.809 1.00 90.06 94 TYR A N 1
ATOM 691 C CA . TYR A 1 94 ? -4.076 -9.289 0.598 1.00 90.06 94 TYR A CA 1
ATOM 692 C C . TYR A 1 94 ? -5.468 -8.992 1.147 1.00 90.06 94 TYR A C 1
ATOM 694 O O . TYR A 1 94 ? -6.097 -7.985 0.808 1.00 90.06 94 TYR A O 1
ATOM 702 N N . GLU A 1 95 ? -5.921 -9.864 2.039 1.00 90.62 95 GLU A N 1
ATOM 703 C CA . GLU A 1 95 ? -7.057 -9.599 2.909 1.00 90.62 95 GLU A CA 1
ATOM 704 C C . GLU A 1 95 ? -6.605 -8.796 4.130 1.00 90.62 95 GLU A C 1
ATOM 706 O O . GLU A 1 95 ? -5.591 -9.113 4.753 1.00 90.62 95 GLU A O 1
ATOM 711 N N . ILE A 1 96 ? -7.367 -7.757 4.470 1.00 84.81 96 ILE A N 1
ATOM 712 C CA . ILE A 1 96 ? -7.156 -6.978 5.689 1.00 84.81 96 ILE A CA 1
ATOM 713 C C . ILE A 1 96 ? -7.918 -7.674 6.815 1.00 84.81 96 ILE A C 1
ATOM 715 O O . ILE A 1 96 ? -9.145 -7.607 6.884 1.00 84.81 96 ILE A O 1
ATOM 719 N N . VAL A 1 97 ? -7.177 -8.358 7.684 1.00 80.25 97 VAL A N 1
ATOM 720 C CA . VAL A 1 97 ? -7.702 -8.936 8.925 1.00 80.25 97 VAL A CA 1
ATOM 721 C C . VAL A 1 97 ? -7.572 -7.919 10.053 1.00 80.25 97 VAL A C 1
ATOM 723 O O . VAL A 1 97 ? -6.525 -7.294 10.211 1.00 80.25 97 VAL A O 1
ATOM 726 N N . ASN A 1 98 ? -8.655 -7.744 10.807 1.00 62.19 98 ASN A N 1
ATOM 727 C CA . ASN A 1 98 ? -8.785 -6.769 11.886 1.00 62.19 98 ASN A CA 1
ATOM 728 C C . ASN A 1 98 ? -9.184 -7.467 13.186 1.00 62.19 98 ASN A C 1
ATOM 730 O O . ASN A 1 98 ? -9.965 -8.444 13.097 1.00 62.19 98 ASN A O 1
#

Foldseek 3Di:
DDDWDWDWDWDDQADDPPQFRTKTFTAGPVRHTDDIDTDGHDARSVQWDWDDPPDFKIKIKHRNNQVVCVVVVVHGPVNPDDPDDDPDIDIDMDTDDD

Sequence (98 aa):
MVSSRAVAGVNGVREQPEGVLCTFDVFDRDGVFVQQVELQCPGDGRYDAAFFGGADRALVVRGFADAFATQWGRGSRLSAGDDGEAAVMEVVCYEIVN

pLDDT: mean 76.85, std 16.62, range [32.28, 94.56]

Secondary structure (DSSP, 8-state):
------EEEE--SSS--TTEEEEEEEE-TTS-EEEEEEEESSS-TTT-EEEE-SSSEEEEEETHHHHHHHHTTS--GGGTT--S-----EEEEEE---

Radius of gyration: 16.01 Å; chains: 1; bounding box: 47×27×38 Å